Protein AF-A0A061RKX9-F1 (afdb_monomer)

Radius of gyration: 26.02 Å; Cα contacts (8 Å, |Δi|>4): 148; chains: 1; bounding box: 74×34×67 Å

Mean predicted aligned error: 14.13 Å

Solvent-accessible surface area (backbone atoms only — not comparable to full-atom values): 7765 Å² total; per-residue (Å²): 131,86,72,81,66,61,78,82,88,65,68,46,40,32,36,55,48,96,80,28,65,41,74,53,56,69,70,56,34,51,54,52,50,56,41,45,73,74,36,56,68,38,71,43,80,68,45,74,48,67,42,85,93,33,72,91,41,43,45,30,32,34,35,50,66,76,34,28,39,33,34,82,89,67,56,72,36,50,43,46,82,41,66,80,80,82,65,54,68,72,55,43,56,50,48,53,49,49,53,49,52,51,55,50,51,55,49,54,58,66,73,55,72,69,73,92,78,74,84,83,90,82,86,85,89,87,134

pLDDT: mean 74.67, std 23.3, range [30.55, 97.94]

Organism: NCBI:txid582737

Structure (mmCIF, N/CA/C/O backbone):
data_AF-A0A061RKX9-F1
#
_entry.id   AF-A0A061RKX9-F1
#
loop_
_atom_site.group_PDB
_atom_site.id
_atom_site.type_symbol
_atom_site.label_atom_id
_atom_site.label_alt_id
_atom_site.label_comp_id
_atom_site.label_asym_id
_atom_site.label_entity_id
_atom_site.label_seq_id
_atom_site.pdbx_PDB_ins_code
_atom_site.Cartn_x
_atom_site.Cartn_y
_atom_site.Cartn_z
_atom_site.occupancy
_atom_site.B_iso_or_equiv
_atom_site.auth_seq_id
_atom_site.auth_comp_id
_atom_site.auth_asym_id
_atom_site.auth_atom_id
_atom_site.pdbx_PDB_model_num
ATOM 1 N N . PRO A 1 1 ? 25.197 -13.206 1.807 1.00 52.84 1 PRO A N 1
ATOM 2 C CA . PRO A 1 1 ? 24.049 -13.520 2.693 1.00 52.84 1 PRO A CA 1
ATOM 3 C C . PRO A 1 1 ? 22.953 -12.454 2.558 1.00 52.84 1 PRO A C 1
ATOM 5 O O . PRO A 1 1 ? 23.240 -11.275 2.742 1.00 52.84 1 PRO A O 1
ATOM 8 N N . LEU A 1 2 ? 21.730 -12.852 2.194 1.00 53.75 2 LEU A N 1
ATOM 9 C CA . LEU A 1 2 ? 20.574 -11.951 2.232 1.00 53.75 2 LEU A CA 1
ATOM 10 C C . LEU A 1 2 ? 20.355 -11.549 3.696 1.00 53.75 2 LEU A C 1
ATOM 12 O O . LEU A 1 2 ? 20.178 -12.420 4.547 1.00 53.75 2 LEU A O 1
ATOM 16 N N . GLN A 1 3 ? 20.465 -10.255 4.008 1.00 54.66 3 GLN A N 1
ATOM 17 C CA . GLN A 1 3 ? 20.218 -9.756 5.361 1.00 54.66 3 GLN A CA 1
ATOM 18 C C . GLN A 1 3 ? 18.805 -10.162 5.810 1.00 54.66 3 GLN A C 1
ATOM 20 O O . GLN A 1 3 ? 17.870 -10.071 5.006 1.00 54.66 3 GLN A O 1
ATOM 25 N N . PRO A 1 4 ? 18.625 -10.603 7.068 1.00 59.97 4 PRO A N 1
ATOM 26 C CA . PRO A 1 4 ? 17.298 -10.867 7.595 1.00 59.97 4 PRO A CA 1
ATOM 27 C C . PRO A 1 4 ? 16.469 -9.585 7.515 1.00 59.97 4 PRO A C 1
ATOM 29 O O . PRO A 1 4 ? 16.923 -8.500 7.877 1.00 59.97 4 PRO A O 1
ATOM 32 N N . CYS A 1 5 ? 15.251 -9.716 6.999 1.00 65.06 5 CYS A N 1
ATOM 33 C CA . CYS A 1 5 ? 14.324 -8.603 6.912 1.00 65.06 5 CYS A CA 1
ATOM 34 C C . CYS A 1 5 ? 13.933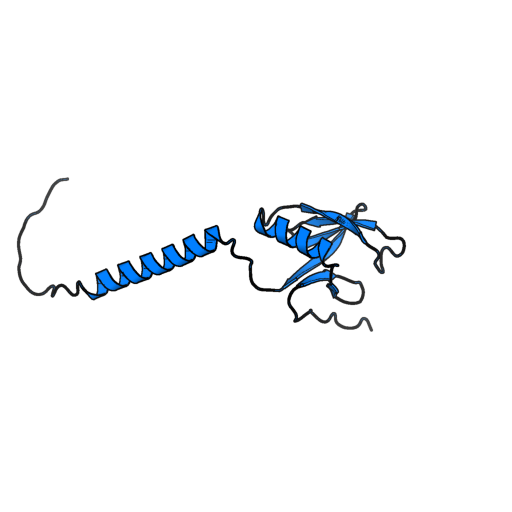 -8.144 8.311 1.00 65.06 5 CYS A C 1
ATOM 36 O O . CYS A 1 5 ? 13.205 -8.846 9.011 1.00 65.06 5 CYS A O 1
ATOM 38 N N . VAL A 1 6 ? 14.377 -6.953 8.696 1.00 75.62 6 VAL A N 1
ATOM 39 C CA . VAL A 1 6 ? 13.943 -6.334 9.946 1.00 75.62 6 VAL A CA 1
ATOM 40 C C . VAL A 1 6 ? 12.499 -5.870 9.781 1.00 75.62 6 VAL A C 1
ATOM 42 O O . VAL A 1 6 ? 12.172 -5.136 8.844 1.00 75.62 6 VAL A O 1
ATOM 45 N N . LEU A 1 7 ? 11.628 -6.333 10.675 1.00 82.00 7 LEU A N 1
ATOM 46 C CA . LEU A 1 7 ? 10.256 -5.848 10.762 1.00 82.00 7 LEU A CA 1
ATOM 47 C C . LEU A 1 7 ? 10.257 -4.408 11.296 1.00 82.00 7 LEU A C 1
ATOM 49 O O . LEU A 1 7 ? 10.960 -4.131 12.272 1.00 82.00 7 LEU A O 1
ATOM 53 N N . PRO A 1 8 ? 9.484 -3.488 10.693 1.00 85.38 8 PRO A N 1
ATOM 54 C CA . PRO A 1 8 ? 9.277 -2.169 11.268 1.00 85.38 8 PRO A CA 1
ATOM 55 C C . PRO A 1 8 ? 8.659 -2.281 12.666 1.00 85.38 8 PRO A C 1
ATOM 57 O O . PRO A 1 8 ? 7.834 -3.157 12.915 1.00 85.38 8 PRO A O 1
ATOM 60 N N . THR A 1 9 ? 9.049 -1.385 13.570 1.00 82.12 9 THR A N 1
ATOM 61 C CA . THR A 1 9 ? 8.503 -1.305 14.938 1.00 82.12 9 THR A CA 1
ATOM 62 C C . THR A 1 9 ? 7.678 -0.044 15.175 1.00 82.12 9 THR A C 1
ATOM 64 O O . THR A 1 9 ? 6.943 0.037 16.155 1.00 82.12 9 THR A O 1
ATOM 67 N N . SER A 1 10 ? 7.789 0.946 14.290 1.00 85.06 10 SER A N 1
ATOM 68 C CA . SER A 1 10 ? 7.032 2.194 14.357 1.00 85.06 10 SER A CA 1
ATOM 69 C C . SER A 1 10 ? 5.701 2.075 13.615 1.00 85.06 10 SER A C 1
ATOM 71 O O . SER A 1 10 ? 5.573 1.301 12.667 1.00 85.06 10 SER A O 1
ATOM 73 N N . SER A 1 11 ? 4.714 2.869 14.031 1.00 88.06 11 SER A N 1
ATOM 74 C CA . SER A 1 11 ? 3.436 2.981 13.325 1.00 88.06 11 SER A CA 1
ATOM 75 C C . SER A 1 11 ? 3.634 3.514 11.903 1.00 88.06 11 SER A C 1
ATOM 77 O O . SER A 1 11 ? 4.426 4.429 11.677 1.00 88.06 11 SER A O 1
ATOM 79 N N . GLY A 1 12 ? 2.893 2.960 10.948 1.00 91.38 12 GLY A N 1
ATOM 80 C CA . GLY A 1 12 ? 2.963 3.328 9.540 1.00 91.38 12 GLY A CA 1
ATOM 81 C C . GLY A 1 12 ? 2.413 2.248 8.611 1.00 91.38 12 GLY A C 1
ATOM 82 O O . GLY A 1 12 ? 2.071 1.141 9.029 1.00 91.38 12 GLY A O 1
ATOM 83 N N . VAL A 1 13 ? 2.350 2.576 7.323 1.00 95.19 13 VAL A N 1
ATOM 84 C CA . VAL A 1 13 ? 1.993 1.637 6.253 1.00 95.19 13 VAL A CA 1
ATOM 85 C C . VAL A 1 13 ? 3.259 1.328 5.464 1.00 95.19 13 VAL A C 1
ATOM 87 O O . VAL A 1 13 ? 3.905 2.231 4.932 1.00 95.19 13 VAL A O 1
ATOM 90 N N . TYR A 1 14 ? 3.608 0.052 5.371 1.00 95.50 14 TYR A N 1
ATOM 91 C CA . TYR A 1 14 ? 4.845 -0.422 4.766 1.00 95.50 14 TYR A CA 1
ATOM 92 C C . TYR A 1 14 ? 4.578 -1.426 3.648 1.00 95.50 14 TYR A C 1
ATOM 94 O O . TYR A 1 14 ? 3.576 -2.139 3.658 1.00 95.50 14 TYR A O 1
ATOM 102 N N . TRP A 1 15 ? 5.522 -1.541 2.719 1.00 95.38 15 TRP A N 1
ATOM 103 C CA . TRP A 1 15 ? 5.564 -2.578 1.692 1.00 95.38 15 TRP A CA 1
ATOM 104 C C . TRP A 1 15 ? 6.903 -3.304 1.684 1.00 95.38 15 TRP A C 1
ATOM 106 O O . TRP A 1 15 ? 7.943 -2.741 2.035 1.00 95.38 15 TRP A O 1
ATOM 116 N N . ARG A 1 16 ? 6.881 -4.577 1.287 1.00 92.88 16 ARG A N 1
ATOM 117 C CA . ARG A 1 16 ? 8.061 -5.439 1.270 1.00 92.88 16 ARG A CA 1
ATOM 118 C C . ARG A 1 16 ? 8.944 -5.179 0.040 1.00 92.88 16 ARG A C 1
ATOM 120 O O . ARG A 1 16 ? 8.627 -5.567 -1.075 1.00 92.88 16 ARG A O 1
ATOM 127 N N . ASP A 1 17 ? 10.074 -4.542 0.308 1.00 90.06 17 ASP A N 1
ATOM 128 C CA . ASP A 1 17 ? 11.353 -4.5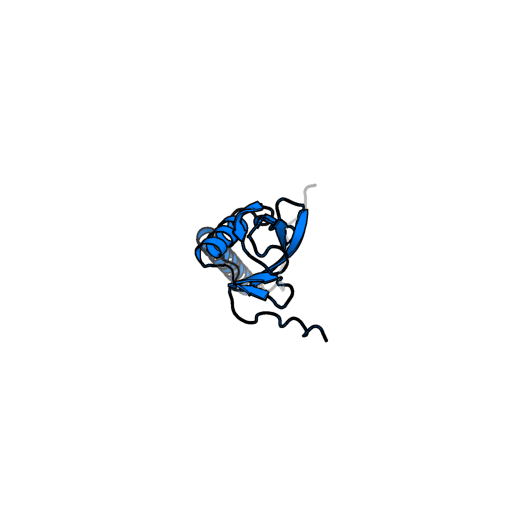28 -0.415 1.00 90.06 17 ASP A CA 1
ATOM 129 C C . ASP A 1 17 ? 12.032 -5.876 -0.697 1.00 90.06 17 ASP A C 1
ATOM 131 O O . ASP A 1 17 ? 11.946 -6.745 0.173 1.00 90.06 17 ASP A O 1
ATOM 135 N N . THR A 1 18 ? 12.881 -6.014 -1.718 1.00 86.94 18 THR A N 1
ATOM 136 C CA . THR A 1 18 ? 13.913 -7.076 -1.734 1.00 86.94 18 THR A CA 1
ATOM 137 C C . THR A 1 18 ? 14.757 -7.060 -0.448 1.00 86.94 18 THR A C 1
ATOM 139 O O . THR A 1 18 ? 15.047 -8.106 0.132 1.00 86.94 18 THR A O 1
ATOM 142 N N . PHE A 1 19 ? 15.103 -5.867 0.051 1.00 85.31 19 PHE A N 1
ATOM 143 C CA . PHE A 1 19 ? 16.048 -5.692 1.165 1.00 85.31 19 PHE A CA 1
ATOM 144 C C . PHE A 1 19 ? 15.417 -5.347 2.521 1.00 85.31 19 PHE A C 1
ATOM 146 O O . PHE A 1 19 ? 16.127 -5.263 3.514 1.00 85.31 19 PHE A O 1
ATOM 153 N N . GLY A 1 20 ? 14.103 -5.139 2.609 1.00 89.12 20 GLY A N 1
ATOM 154 C CA . GLY A 1 20 ? 13.480 -4.724 3.875 1.00 89.12 20 GLY A CA 1
ATOM 155 C C . GLY A 1 20 ? 12.015 -4.351 3.727 1.00 89.12 20 GLY A C 1
ATOM 156 O O . GLY A 1 20 ? 11.421 -4.615 2.690 1.00 89.12 20 GLY A O 1
ATOM 157 N N . TYR A 1 21 ? 11.422 -3.746 4.746 1.00 91.94 21 TYR A N 1
ATOM 158 C CA . TYR A 1 21 ? 10.158 -3.031 4.594 1.00 91.94 21 TYR A CA 1
ATOM 159 C C . TYR A 1 21 ? 10.445 -1.559 4.308 1.00 91.94 21 TYR A C 1
ATOM 161 O O . TYR A 1 21 ? 11.346 -0.969 4.901 1.00 91.94 21 TYR A O 1
ATOM 169 N N . LYS A 1 22 ? 9.683 -0.966 3.394 1.00 93.31 22 LYS A N 1
ATOM 170 C CA . LYS A 1 22 ? 9.758 0.455 3.052 1.00 93.31 22 LYS A CA 1
ATOM 171 C C . LYS A 1 22 ? 8.445 1.126 3.404 1.00 93.31 22 LYS A C 1
ATOM 173 O O . LYS A 1 22 ? 7.384 0.562 3.159 1.00 93.31 22 LYS A O 1
ATOM 178 N N . LEU A 1 23 ? 8.528 2.314 3.990 1.00 94.56 23 LEU A N 1
ATOM 179 C CA . LEU A 1 23 ? 7.361 3.123 4.316 1.00 94.56 23 LEU A CA 1
ATOM 180 C C . LEU A 1 23 ? 6.759 3.684 3.017 1.00 94.56 23 LEU A C 1
ATOM 182 O O . LEU A 1 23 ? 7.500 4.121 2.132 1.00 94.56 23 LEU A O 1
ATOM 186 N N . TYR A 1 24 ? 5.434 3.654 2.891 1.00 95.81 24 TYR A N 1
ATOM 187 C CA . TYR A 1 24 ? 4.744 4.419 1.852 1.00 95.81 24 TYR A CA 1
ATOM 188 C C . TYR A 1 24 ? 4.866 5.922 2.121 1.00 95.81 24 TYR A C 1
ATOM 190 O O . TYR A 1 24 ? 4.996 6.349 3.266 1.00 95.81 24 TYR A O 1
ATOM 198 N N . ASP A 1 25 ? 4.803 6.743 1.073 1.00 95.06 25 ASP A N 1
ATOM 199 C CA . ASP A 1 25 ? 4.645 8.181 1.273 1.00 95.06 25 ASP A CA 1
ATOM 200 C C . ASP A 1 25 ? 3.310 8.484 1.973 1.00 95.06 25 ASP A C 1
ATOM 202 O O . ASP A 1 25 ? 2.371 7.684 1.937 1.00 95.06 25 ASP A O 1
ATOM 206 N N . GLN A 1 26 ? 3.233 9.653 2.609 1.00 94.31 26 GLN A N 1
ATOM 207 C CA . GLN A 1 26 ? 2.093 10.034 3.439 1.00 94.31 26 GLN A CA 1
ATOM 208 C C . GLN A 1 26 ? 0.760 9.953 2.684 1.00 94.31 26 GLN A C 1
ATOM 210 O O . GLN A 1 26 ? -0.192 9.370 3.198 1.00 94.31 26 GLN A O 1
ATOM 215 N N . LYS A 1 27 ? 0.700 10.469 1.450 1.00 95.31 27 LYS A N 1
ATOM 216 C CA . LYS A 1 27 ? -0.531 10.476 0.651 1.00 95.31 27 LYS A CA 1
ATOM 217 C C . LYS A 1 27 ? -0.989 9.050 0.348 1.00 95.31 27 LYS A C 1
ATOM 219 O O . LYS A 1 27 ? -2.167 8.732 0.493 1.00 95.31 27 LYS A O 1
ATOM 224 N N . THR A 1 28 ? -0.067 8.181 -0.056 1.00 96.31 28 THR A N 1
ATOM 225 C CA . THR A 1 28 ? -0.376 6.771 -0.321 1.00 96.31 28 THR A CA 1
ATOM 226 C C . THR A 1 28 ? -0.829 6.040 0.940 1.00 96.31 28 THR A C 1
ATOM 228 O O . THR A 1 28 ? -1.816 5.306 0.901 1.00 96.31 28 THR A O 1
ATOM 231 N N . ALA A 1 29 ? -0.155 6.268 2.068 1.00 95.31 29 ALA A N 1
ATOM 232 C CA . ALA A 1 29 ? -0.540 5.686 3.348 1.00 95.31 29 ALA A CA 1
ATOM 233 C C . ALA A 1 29 ? -1.955 6.121 3.769 1.00 95.31 29 ALA A C 1
ATOM 235 O O . ALA A 1 29 ? -2.762 5.274 4.141 1.00 95.31 29 ALA A O 1
ATOM 236 N N . GLU A 1 30 ? -2.283 7.409 3.649 1.00 93.88 30 GLU A N 1
ATOM 237 C CA . GLU A 1 30 ? -3.614 7.947 3.954 1.00 93.88 30 GLU A CA 1
ATOM 238 C C . GLU A 1 30 ? -4.706 7.322 3.078 1.00 93.88 30 GLU A C 1
ATOM 240 O O . GLU A 1 30 ? -5.758 6.956 3.597 1.00 93.88 30 GLU A O 1
ATOM 245 N N . MET A 1 31 ? -4.456 7.116 1.779 1.00 94.81 31 MET A N 1
ATOM 246 C CA . MET A 1 31 ? -5.410 6.430 0.892 1.00 94.81 31 MET A CA 1
ATOM 247 C C . MET A 1 31 ? -5.648 4.975 1.313 1.00 94.81 31 MET A C 1
ATOM 249 O O . MET A 1 31 ? -6.792 4.530 1.369 1.00 94.81 31 MET A O 1
ATOM 253 N N . ILE A 1 32 ? -4.578 4.242 1.642 1.00 94.56 32 ILE A N 1
ATOM 254 C CA . ILE A 1 32 ? -4.664 2.846 2.096 1.00 94.56 32 ILE A CA 1
ATOM 255 C C . ILE A 1 32 ? -5.448 2.752 3.411 1.00 94.56 32 ILE A C 1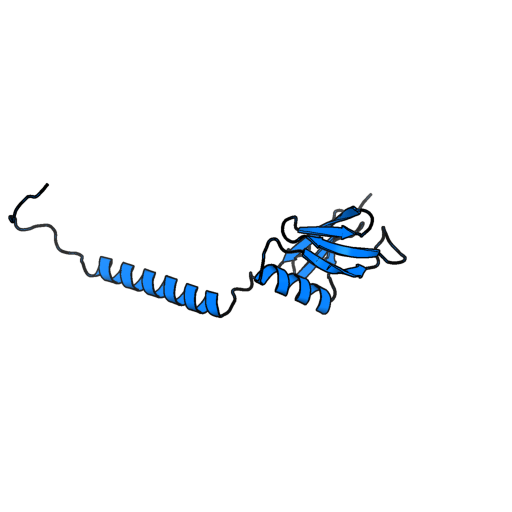
ATOM 257 O O . ILE A 1 32 ? -6.302 1.878 3.560 1.00 94.56 32 ILE A O 1
ATOM 261 N N . LEU A 1 33 ? -5.179 3.652 4.360 1.00 92.12 33 LEU A N 1
ATOM 262 C CA . LEU A 1 33 ? -5.868 3.688 5.650 1.00 92.12 33 LEU A CA 1
ATOM 263 C C . LEU A 1 33 ? -7.340 4.083 5.496 1.00 92.12 33 LEU A C 1
ATOM 265 O O . LEU A 1 33 ? -8.202 3.418 6.063 1.00 92.12 33 LEU A O 1
ATOM 269 N N . ALA A 1 34 ? -7.635 5.100 4.685 1.00 90.88 34 ALA A N 1
ATOM 270 C CA . ALA A 1 34 ? -9.002 5.535 4.425 1.00 90.88 34 ALA A CA 1
ATOM 271 C C . ALA A 1 34 ? -9.847 4.428 3.782 1.00 90.88 34 ALA A C 1
ATOM 273 O O . ALA A 1 34 ? -11.019 4.289 4.123 1.00 90.88 34 ALA A O 1
ATOM 274 N N . GLU A 1 35 ? -9.273 3.634 2.874 1.00 92.50 35 GLU A N 1
ATOM 275 C CA . GLU A 1 35 ? -9.988 2.497 2.295 1.00 92.50 35 GLU A CA 1
ATOM 276 C C . GLU A 1 35 ? -10.160 1.361 3.305 1.00 92.50 35 GLU A C 1
ATOM 278 O O . GLU A 1 35 ? -11.268 0.862 3.463 1.00 92.50 35 GLU A O 1
ATOM 283 N N . ARG A 1 36 ? -9.114 1.015 4.067 1.00 89.38 36 ARG A N 1
ATOM 284 C CA . ARG A 1 36 ? -9.186 0.011 5.145 1.00 89.38 36 ARG A CA 1
ATOM 285 C C . ARG A 1 36 ? -10.299 0.311 6.146 1.00 89.38 36 ARG A C 1
ATOM 287 O O . ARG A 1 36 ? -10.954 -0.614 6.626 1.00 89.38 36 ARG A O 1
ATOM 294 N N . ASP A 1 37 ? -10.475 1.582 6.487 1.00 86.19 37 ASP A N 1
ATOM 295 C CA . ASP A 1 37 ? -11.462 2.018 7.473 1.00 86.19 37 ASP A CA 1
ATOM 296 C C . ASP A 1 37 ? -12.896 1.989 6.919 1.00 86.19 37 ASP A C 1
ATOM 298 O O . ASP A 1 37 ? -13.843 1.872 7.697 1.00 86.19 37 ASP A O 1
ATOM 302 N N . LYS A 1 38 ? -13.062 2.036 5.590 1.00 85.25 38 LYS A N 1
ATOM 303 C CA . LYS A 1 38 ? -14.352 1.849 4.908 1.00 85.25 38 LYS A CA 1
ATOM 304 C C . LYS A 1 38 ? -14.672 0.373 4.692 1.00 85.25 38 LYS A C 1
ATOM 306 O O . LYS A 1 38 ? -15.754 -0.079 5.053 1.00 85.25 38 LYS A O 1
ATOM 311 N N . ASP A 1 39 ? -13.735 -0.361 4.098 1.00 81.31 39 ASP A N 1
ATOM 312 C CA . ASP A 1 39 ? -13.851 -1.775 3.772 1.00 81.31 39 ASP A CA 1
ATOM 313 C C . ASP A 1 39 ? -12.489 -2.467 3.912 1.00 81.31 39 ASP A C 1
ATOM 315 O O . ASP A 1 39 ? -11.551 -2.261 3.138 1.00 81.31 39 ASP A O 1
ATOM 319 N N . ARG A 1 40 ? -12.393 -3.374 4.887 1.00 80.50 40 ARG A N 1
ATOM 320 C CA . ARG A 1 40 ? -11.178 -4.167 5.130 1.00 80.50 40 ARG A CA 1
ATOM 321 C C . ARG A 1 40 ? -10.849 -5.135 3.991 1.00 80.50 40 ARG A C 1
ATOM 323 O O . ARG A 1 40 ? -9.773 -5.730 4.005 1.00 80.50 40 ARG A O 1
ATOM 330 N N . TYR A 1 41 ? -11.752 -5.304 3.030 1.00 88.38 41 TYR A N 1
ATOM 331 C CA . TYR A 1 41 ? -11.574 -6.144 1.853 1.00 88.38 41 TYR A CA 1
ATOM 332 C C . TYR A 1 41 ? -11.413 -5.348 0.553 1.00 88.38 41 TYR A C 1
ATOM 334 O O . TYR A 1 41 ? -11.339 -5.958 -0.515 1.00 88.38 41 TYR A O 1
ATOM 342 N N . GLY A 1 42 ? -11.332 -4.018 0.644 1.00 89.81 42 GLY A N 1
ATOM 343 C CA . GLY A 1 42 ? -11.201 -3.132 -0.504 1.00 89.81 42 GLY A CA 1
ATOM 344 C C . GLY A 1 42 ? -9.865 -3.258 -1.238 1.00 89.81 42 GLY A C 1
ATOM 345 O O . GLY A 1 42 ? -8.894 -3.869 -0.773 1.00 89.81 42 GLY A O 1
ATOM 346 N N . THR A 1 43 ? -9.815 -2.625 -2.406 1.00 95.38 43 THR A N 1
ATOM 347 C CA . THR A 1 43 ? -8.602 -2.504 -3.217 1.00 95.38 43 THR A CA 1
ATOM 348 C C . THR A 1 43 ? -8.295 -1.042 -3.497 1.00 95.38 43 THR A C 1
ATOM 350 O O . THR A 1 43 ? -9.192 -0.297 -3.880 1.00 95.38 43 THR A O 1
ATOM 353 N N . VAL A 1 44 ? -7.029 -0.641 -3.382 1.00 96.44 44 VAL A N 1
ATOM 354 C CA . VAL A 1 44 ? -6.592 0.748 -3.600 1.00 96.44 44 VAL A CA 1
ATOM 355 C C . VAL A 1 44 ? -5.569 0.803 -4.719 1.00 96.44 44 VAL A C 1
ATOM 357 O O . VAL A 1 44 ? -4.495 0.218 -4.603 1.00 96.44 44 VAL A O 1
ATOM 360 N N . GLU A 1 45 ? -5.855 1.530 -5.795 1.00 96.75 45 GLU A N 1
ATOM 361 C CA . GLU A 1 45 ? -4.829 1.861 -6.784 1.00 96.75 45 GLU A CA 1
ATOM 362 C C . GLU A 1 45 ? -3.905 2.946 -6.217 1.00 96.75 45 GLU A C 1
ATOM 364 O O . GLU A 1 45 ? -4.342 4.045 -5.883 1.00 96.75 45 GLU A O 1
ATOM 369 N N . ILE A 1 46 ? -2.616 2.628 -6.088 1.00 95.56 46 ILE A N 1
ATOM 370 C CA . ILE A 1 46 ? -1.611 3.502 -5.457 1.00 95.56 46 ILE A CA 1
ATOM 371 C C . ILE A 1 46 ? -0.602 4.068 -6.465 1.00 95.56 46 ILE A C 1
ATOM 373 O O . ILE A 1 46 ? 0.335 4.772 -6.095 1.00 95.56 46 ILE A O 1
ATOM 377 N N . GLY A 1 47 ? -0.804 3.781 -7.752 1.00 94.62 47 GLY A N 1
ATOM 378 C CA . GLY A 1 47 ? -0.023 4.342 -8.846 1.00 94.62 47 GLY A CA 1
ATOM 379 C C . GLY A 1 47 ? 1.392 3.774 -8.950 1.00 94.62 47 GLY A C 1
ATOM 380 O O . GLY A 1 47 ? 1.661 2.625 -8.585 1.00 94.62 47 GLY A O 1
ATOM 381 N N . MET A 1 48 ? 2.289 4.575 -9.527 1.00 96.25 48 MET A N 1
ATOM 382 C CA . MET A 1 48 ? 3.619 4.128 -9.923 1.00 96.25 48 MET A CA 1
ATOM 383 C C . MET A 1 48 ? 4.610 4.157 -8.757 1.00 96.25 48 MET A C 1
ATOM 385 O O . MET A 1 48 ? 4.925 5.221 -8.229 1.00 96.25 48 MET A O 1
ATOM 389 N N . ILE A 1 49 ? 5.187 3.002 -8.420 1.00 94.81 49 ILE A N 1
ATOM 390 C CA . ILE A 1 49 ? 6.236 2.879 -7.398 1.00 94.81 49 ILE A CA 1
ATOM 391 C C . ILE A 1 49 ? 7.480 2.240 -8.001 1.00 94.81 49 ILE A C 1
ATOM 393 O O . ILE A 1 49 ? 7.396 1.242 -8.716 1.00 94.81 49 ILE A O 1
ATOM 397 N N . LYS A 1 50 ? 8.646 2.809 -7.681 1.00 94.38 50 LYS A N 1
ATOM 398 C CA . LYS A 1 50 ? 9.955 2.233 -8.005 1.00 94.38 50 LYS A CA 1
ATOM 399 C C . LYS A 1 50 ? 10.390 1.270 -6.907 1.00 94.38 50 LYS A C 1
ATOM 401 O O . LYS A 1 50 ? 10.324 1.595 -5.722 1.00 94.38 50 LYS A O 1
ATOM 406 N N . SER A 1 51 ? 10.878 0.104 -7.300 1.00 91.12 51 SER A N 1
ATOM 407 C CA . SER A 1 51 ? 11.457 -0.885 -6.388 1.00 91.12 51 SER A CA 1
ATOM 408 C C . SER A 1 51 ? 12.673 -1.542 -7.014 1.00 91.12 51 SER A C 1
ATOM 410 O O . SER A 1 51 ? 13.007 -1.255 -8.161 1.00 91.12 51 SER A O 1
ATOM 412 N N . HIS A 1 52 ? 13.335 -2.422 -6.266 1.00 91.19 52 HIS A N 1
ATOM 413 C CA . HIS A 1 52 ? 14.443 -3.192 -6.821 1.00 91.19 52 HIS A CA 1
ATOM 414 C C . HIS A 1 52 ? 14.000 -4.030 -8.033 1.00 91.19 52 HIS A C 1
ATOM 416 O O . HIS A 1 52 ? 14.654 -3.989 -9.067 1.00 91.19 52 HIS A O 1
ATOM 422 N N . GLU A 1 53 ? 12.839 -4.686 -7.929 1.00 91.12 53 GLU A N 1
ATOM 423 C CA . GLU A 1 53 ? 12.235 -5.454 -9.030 1.00 91.12 53 GLU A CA 1
ATOM 424 C C . GLU A 1 53 ? 11.843 -4.576 -10.234 1.00 91.12 53 GLU A C 1
ATOM 426 O O . GLU A 1 53 ? 11.991 -4.968 -11.387 1.00 91.12 53 GLU A O 1
ATOM 431 N N . HIS A 1 54 ? 11.360 -3.355 -9.981 1.00 93.12 54 HIS A N 1
ATOM 432 C CA . HIS A 1 54 ? 10.875 -2.439 -11.014 1.00 93.12 54 HIS A CA 1
ATOM 433 C C . HIS A 1 54 ? 11.564 -1.067 -10.888 1.00 93.12 54 HIS A C 1
ATOM 435 O O . HIS A 1 54 ? 10.959 -0.111 -10.385 1.00 93.12 54 HIS A O 1
ATOM 441 N N . PRO A 1 55 ? 12.825 -0.926 -11.343 1.00 93.31 55 PRO A N 1
ATOM 442 C CA . PRO A 1 55 ? 13.611 0.298 -11.152 1.00 93.31 55 PRO A CA 1
ATOM 443 C C . PRO A 1 55 ? 13.073 1.495 -11.951 1.00 93.31 55 PRO A C 1
ATOM 445 O O . PRO A 1 55 ? 13.209 2.644 -11.526 1.00 93.31 55 PRO A O 1
ATOM 448 N N . LEU A 1 56 ? 12.413 1.236 -13.086 1.00 95.12 56 LEU A N 1
ATOM 449 C CA . LEU A 1 56 ? 11.735 2.263 -13.887 1.00 95.12 56 LEU A CA 1
ATOM 450 C C . LEU A 1 56 ? 10.368 2.667 -13.313 1.00 95.12 56 LEU A C 1
ATOM 452 O O . LEU A 1 56 ? 9.810 3.679 -13.728 1.00 95.12 56 LEU A O 1
ATOM 456 N N . GLY A 1 57 ? 9.874 1.936 -12.313 1.00 95.06 57 GLY A N 1
ATOM 457 C CA . GLY A 1 57 ? 8.544 2.105 -11.748 1.00 95.06 57 GLY A CA 1
ATOM 458 C C . GLY A 1 57 ? 7.531 1.144 -12.361 1.00 95.06 57 GLY A C 1
ATOM 459 O O . GLY A 1 57 ? 7.658 0.717 -13.505 1.00 95.06 57 GLY A O 1
ATOM 460 N N . MET A 1 58 ? 6.521 0.792 -11.575 1.00 96.38 58 MET A N 1
ATOM 461 C CA . MET A 1 58 ? 5.395 -0.033 -12.004 1.00 96.38 58 MET A CA 1
ATOM 462 C C . MET A 1 58 ? 4.127 0.464 -11.324 1.00 96.38 58 MET A C 1
ATOM 464 O O . MET A 1 58 ? 4.201 0.915 -10.184 1.00 96.38 58 MET A O 1
ATOM 468 N N . ASN A 1 59 ? 2.982 0.388 -12.005 1.00 97.06 59 ASN A N 1
ATOM 469 C CA . ASN A 1 59 ? 1.696 0.678 -11.376 1.00 97.06 59 ASN A CA 1
ATOM 470 C C . ASN A 1 59 ? 1.278 -0.471 -10.469 1.00 97.06 59 ASN A C 1
ATOM 472 O O . ASN A 1 59 ? 1.391 -1.645 -10.840 1.00 97.06 59 ASN A O 1
ATOM 476 N N . TYR A 1 60 ? 0.780 -0.101 -9.300 1.00 97.38 60 TYR A N 1
ATOM 477 C CA . TYR A 1 60 ? 0.430 -1.025 -8.247 1.00 97.38 60 TYR A CA 1
ATOM 478 C C . TYR A 1 60 ? -0.975 -0.776 -7.701 1.00 97.38 60 TYR A C 1
ATOM 480 O O . TYR A 1 60 ? -1.428 0.363 -7.570 1.00 97.38 60 TYR A O 1
ATOM 488 N N . THR A 1 61 ? -1.598 -1.869 -7.282 1.00 97.94 61 THR A N 1
ATOM 489 C CA . THR A 1 61 ? -2.831 -1.913 -6.505 1.00 97.94 61 THR A CA 1
ATOM 490 C C . THR A 1 61 ? -2.547 -2.621 -5.187 1.00 97.94 61 THR A C 1
ATOM 492 O O . THR A 1 61 ? -1.790 -3.590 -5.137 1.00 97.94 61 THR A O 1
ATOM 495 N N . VAL A 1 62 ? -3.137 -2.134 -4.107 1.00 97.62 62 VAL A N 1
ATOM 496 C CA . VAL A 1 62 ? -3.129 -2.783 -2.800 1.00 97.62 62 VAL A CA 1
ATOM 497 C C . VAL A 1 62 ? -4.422 -3.559 -2.640 1.00 97.62 62 VAL A C 1
ATOM 499 O O . VAL A 1 62 ? -5.495 -2.980 -2.751 1.00 97.62 62 VAL A O 1
ATOM 502 N N . ASP A 1 63 ? -4.309 -4.847 -2.349 1.00 96.62 63 ASP A N 1
ATOM 503 C CA . ASP A 1 63 ? -5.408 -5.694 -1.893 1.00 96.62 63 ASP A CA 1
ATOM 504 C C . ASP A 1 63 ? -5.365 -5.755 -0.361 1.00 96.62 63 ASP A C 1
ATOM 506 O O . ASP A 1 63 ? -4.428 -6.313 0.225 1.00 96.62 63 ASP A O 1
ATOM 510 N N . LEU A 1 64 ? -6.362 -5.151 0.292 1.00 93.69 64 LEU A N 1
ATOM 511 C CA . LEU A 1 64 ? -6.426 -5.062 1.751 1.00 93.69 64 LEU A CA 1
ATOM 512 C C . LEU A 1 64 ? -6.824 -6.386 2.400 1.00 93.69 64 LEU A C 1
ATOM 514 O O . LEU A 1 64 ? -6.354 -6.687 3.497 1.00 93.69 64 LEU A O 1
ATOM 518 N N . ARG A 1 65 ? -7.610 -7.217 1.704 1.00 92.06 65 ARG A N 1
ATOM 519 C CA . ARG A 1 65 ? -8.002 -8.544 2.192 1.00 92.06 65 ARG A CA 1
ATOM 520 C C . ARG A 1 65 ? -6.789 -9.449 2.338 1.00 92.06 65 ARG A C 1
ATOM 522 O O . ARG A 1 65 ? -6.682 -10.196 3.308 1.00 92.06 65 ARG A O 1
ATOM 529 N N . ARG A 1 66 ? -5.906 -9.424 1.340 1.00 93.88 66 ARG A N 1
ATOM 530 C CA . ARG A 1 66 ? -4.708 -10.274 1.287 1.00 93.88 66 ARG A CA 1
ATOM 531 C C . ARG A 1 66 ? -3.487 -9.604 1.909 1.00 93.88 66 ARG A C 1
ATOM 533 O O . ARG A 1 66 ? -2.471 -10.274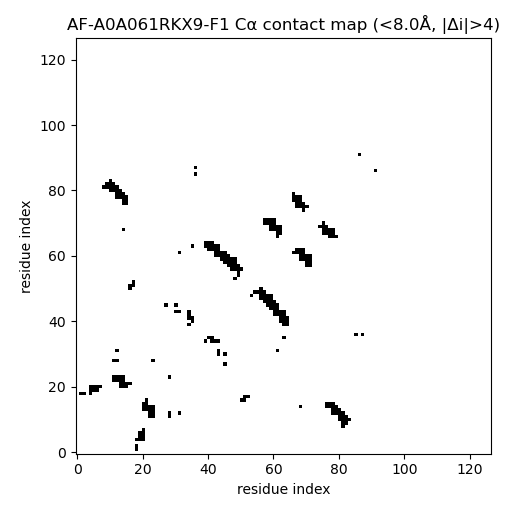 2.078 1.00 93.88 66 ARG A O 1
ATOM 540 N N . LEU A 1 67 ? -3.580 -8.308 2.219 1.00 95.06 67 LEU A N 1
ATOM 541 C CA . LEU A 1 67 ? -2.455 -7.455 2.597 1.00 95.06 67 LEU A CA 1
ATOM 542 C C . LEU A 1 67 ? -1.313 -7.570 1.575 1.00 95.06 67 LEU A C 1
ATOM 544 O O . LEU A 1 67 ? -0.152 -7.797 1.925 1.00 95.06 67 LEU A O 1
ATOM 548 N N . LYS A 1 68 ? -1.653 -7.398 0.288 1.00 96.88 68 LYS A N 1
ATOM 549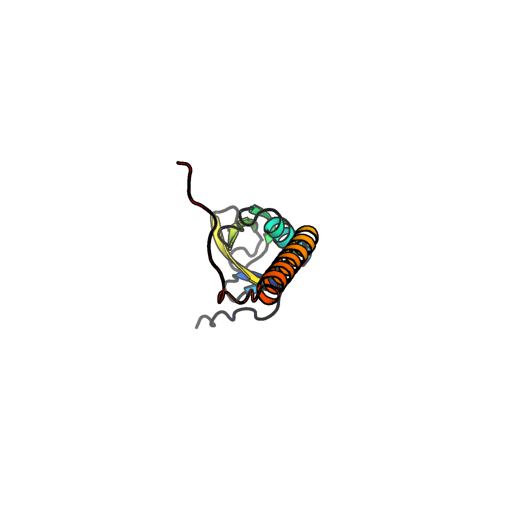 C CA . LYS A 1 68 ? -0.708 -7.517 -0.830 1.00 96.88 68 LYS A CA 1
ATOM 550 C C . LYS A 1 68 ? -0.591 -6.250 -1.670 1.00 96.88 68 LYS A C 1
ATOM 552 O O . LYS A 1 68 ? -1.565 -5.694 -2.158 1.00 96.88 68 LYS A O 1
ATOM 557 N N . GLN A 1 69 ? 0.663 -5.879 -1.878 1.00 97.31 69 GLN A N 1
ATOM 558 C CA . GLN A 1 69 ? 1.257 -5.179 -3.005 1.00 97.31 69 GLN A CA 1
ATOM 559 C C . GLN A 1 69 ? 1.111 -5.900 -4.354 1.00 97.31 69 GLN A C 1
ATOM 561 O O . GLN A 1 69 ? 1.965 -6.743 -4.596 1.00 97.31 69 GLN A O 1
ATOM 566 N N . ILE A 1 70 ? 0.164 -5.589 -5.245 1.00 97.50 70 ILE A N 1
ATOM 567 C CA . ILE A 1 70 ? 0.039 -6.262 -6.557 1.00 97.50 70 ILE A CA 1
ATOM 568 C C . ILE A 1 70 ? 0.387 -5.301 -7.693 1.00 97.50 70 ILE A C 1
ATOM 570 O O . ILE A 1 70 ? -0.230 -4.255 -7.863 1.00 97.50 70 ILE A O 1
ATOM 574 N N . SER A 1 71 ? 1.412 -5.630 -8.469 1.00 96.50 71 SER A N 1
ATOM 575 C CA . SER A 1 71 ? 1.769 -4.874 -9.676 1.00 96.50 71 SER A CA 1
ATOM 576 C C . SER A 1 71 ? 0.875 -5.232 -10.857 1.00 96.50 71 SER A C 1
ATOM 578 O O . SER A 1 71 ? 0.303 -6.318 -10.925 1.00 96.50 71 SER A O 1
ATOM 580 N N . ARG A 1 72 ? 0.837 -4.354 -11.861 1.00 92.75 72 ARG A N 1
ATOM 581 C CA . ARG A 1 72 ? 0.093 -4.583 -13.107 1.00 92.75 72 ARG A CA 1
ATOM 582 C C . ARG A 1 72 ? 0.455 -5.888 -13.835 1.00 92.75 72 ARG A C 1
ATOM 584 O O . ARG A 1 72 ? -0.401 -6.445 -14.512 1.00 92.75 72 ARG A O 1
ATOM 591 N N . ASN A 1 73 ? 1.696 -6.367 -13.728 1.00 92.75 73 ASN A N 1
ATOM 592 C CA . ASN A 1 73 ? 2.143 -7.626 -14.344 1.00 92.75 73 ASN A CA 1
ATOM 593 C C . ASN A 1 73 ? 1.960 -8.854 -13.429 1.00 92.75 73 ASN A C 1
ATOM 595 O O . ASN A 1 73 ? 2.419 -9.937 -13.779 1.00 92.75 73 ASN A O 1
ATOM 599 N N . GLY A 1 74 ? 1.294 -8.703 -12.279 1.00 93.56 74 GLY A N 1
ATOM 600 C CA . GLY A 1 74 ? 0.968 -9.803 -11.371 1.00 93.56 74 GLY A CA 1
ATOM 601 C C . GLY A 1 74 ? 2.051 -10.141 -10.347 1.00 93.56 74 GLY A C 1
ATOM 602 O O . GLY A 1 74 ? 1.860 -11.066 -9.565 1.00 93.56 74 GLY A O 1
ATOM 603 N N . PHE A 1 75 ? 3.168 -9.406 -10.295 1.00 94.25 75 PHE A N 1
ATOM 604 C CA . PHE A 1 75 ? 4.126 -9.555 -9.198 1.00 94.25 75 PHE A CA 1
ATOM 605 C C . PHE A 1 75 ? 3.512 -9.056 -7.882 1.00 94.25 75 PHE A C 1
ATOM 607 O O . PHE A 1 75 ? 3.043 -7.913 -7.804 1.00 94.25 75 PHE A O 1
ATOM 614 N N . GLU A 1 76 ? 3.540 -9.913 -6.860 1.00 95.88 76 GLU A N 1
ATOM 615 C CA . GLU A 1 76 ? 2.942 -9.676 -5.547 1.00 95.88 76 GLU A CA 1
ATOM 616 C C . GLU A 1 76 ? 3.998 -9.550 -4.444 1.00 95.88 76 GLU A C 1
ATOM 618 O O . GLU A 1 76 ? 4.992 -10.275 -4.425 1.00 95.88 76 GLU A O 1
ATOM 623 N N . ARG A 1 77 ? 3.750 -8.679 -3.463 1.00 94.62 77 ARG A N 1
ATOM 624 C CA . ARG A 1 77 ? 4.568 -8.556 -2.247 1.00 94.62 77 ARG A CA 1
ATOM 625 C C . ARG A 1 77 ? 3.732 -8.146 -1.044 1.00 94.62 77 ARG A C 1
ATOM 627 O O . ARG A 1 77 ? 2.649 -7.599 -1.205 1.00 94.62 77 ARG A O 1
ATOM 634 N N . ASP A 1 78 ? 4.217 -8.412 0.160 1.00 95.19 78 ASP A N 1
ATOM 635 C CA . ASP A 1 78 ? 3.471 -8.109 1.386 1.00 95.19 78 ASP A CA 1
ATOM 636 C C . ASP A 1 78 ? 3.376 -6.607 1.662 1.00 95.19 78 ASP A C 1
ATOM 638 O O . ASP A 1 78 ? 4.322 -5.852 1.405 1.00 95.19 78 ASP A O 1
ATOM 642 N N . ILE A 1 79 ? 2.255 -6.192 2.251 1.00 95.25 79 ILE A N 1
ATOM 643 C CA . ILE A 1 79 ? 2.140 -4.921 2.966 1.00 95.25 79 ILE A CA 1
ATOM 644 C C . ILE A 1 79 ? 1.951 -5.163 4.462 1.00 95.25 79 ILE A C 1
ATOM 646 O O . ILE A 1 79 ? 1.439 -6.196 4.888 1.00 95.25 79 ILE A O 1
ATOM 650 N N . LEU A 1 80 ? 2.374 -4.193 5.263 1.00 93.06 80 LEU A N 1
ATOM 651 C CA . LEU A 1 80 ? 2.243 -4.209 6.713 1.00 93.06 80 LEU A CA 1
ATOM 652 C C . LEU A 1 80 ? 1.632 -2.882 7.156 1.00 93.06 80 LEU A C 1
ATOM 654 O O . LEU A 1 80 ? 2.108 -1.822 6.759 1.00 93.06 80 LEU A O 1
ATOM 658 N N . ILE A 1 81 ? 0.589 -2.937 7.978 1.00 91.88 81 ILE A N 1
ATOM 659 C CA . ILE A 1 81 ? -0.046 -1.753 8.560 1.00 91.88 81 ILE A CA 1
ATOM 660 C C . ILE A 1 81 ? 0.158 -1.841 10.069 1.00 91.88 81 ILE A C 1
ATOM 662 O O . ILE A 1 81 ? -0.394 -2.733 10.709 1.00 91.88 81 ILE A O 1
ATOM 666 N N . LEU A 1 82 ? 0.974 -0.945 10.620 1.00 88.50 82 LEU A N 1
ATOM 667 C CA . LEU A 1 82 ? 1.274 -0.858 12.047 1.00 88.50 82 LEU A CA 1
ATOM 668 C C . LEU A 1 82 ? 0.676 0.420 12.633 1.00 88.50 82 LEU A C 1
ATOM 670 O O . LEU A 1 82 ? 0.770 1.487 12.030 1.00 88.50 82 LEU A O 1
ATOM 674 N N . GLY A 1 83 ? 0.101 0.322 13.826 1.00 79.50 83 GLY A N 1
ATOM 675 C CA . GLY A 1 83 ? -0.505 1.439 14.548 1.00 79.50 83 GLY A CA 1
ATOM 676 C C . GLY A 1 83 ? -1.858 1.066 15.139 1.00 79.50 83 GLY A C 1
ATOM 677 O O . GLY A 1 83 ? -2.384 -0.017 14.868 1.00 79.50 83 GLY A O 1
ATOM 678 N N . ASP A 1 84 ? -2.414 1.968 15.944 1.00 60.94 84 ASP A N 1
ATOM 679 C CA . ASP A 1 84 ? -3.719 1.748 16.555 1.00 60.94 84 ASP A CA 1
ATOM 680 C C . ASP A 1 84 ? -4.803 1.631 15.472 1.00 60.94 84 ASP A C 1
ATOM 682 O O . ASP A 1 84 ? -4.802 2.399 14.499 1.00 60.94 84 ASP A O 1
ATOM 686 N N . PRO A 1 85 ? -5.7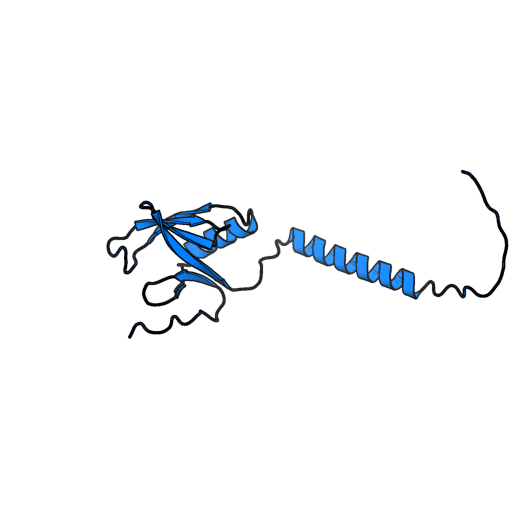35 0.669 15.595 1.00 56.31 85 PRO A N 1
ATOM 687 C CA . PRO A 1 85 ? -6.879 0.607 14.702 1.00 56.31 85 PRO A CA 1
ATOM 688 C C . PRO A 1 85 ? -7.634 1.934 14.799 1.00 56.31 85 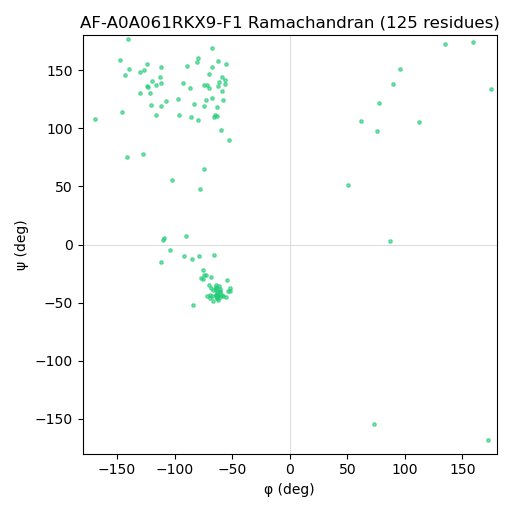PRO A C 1
ATOM 690 O O . PRO A 1 85 ? -8.030 2.352 15.886 1.00 56.31 85 PRO A O 1
ATOM 693 N N . HIS A 1 86 ? -7.827 2.609 13.663 1.00 51.03 86 HIS A N 1
ATOM 694 C CA . HIS A 1 86 ? -8.653 3.806 13.636 1.00 51.03 86 HIS A CA 1
ATOM 695 C C . HIS A 1 86 ? -10.089 3.379 13.954 1.00 51.03 86 HIS A C 1
ATOM 697 O O . HIS A 1 86 ? -10.723 2.661 13.182 1.00 51.03 86 HIS A O 1
ATOM 703 N N . ILE A 1 87 ? -10.573 3.754 15.138 1.00 49.19 87 ILE A N 1
ATOM 704 C CA . ILE A 1 87 ? -11.976 3.603 15.510 1.00 49.19 87 ILE A CA 1
ATOM 705 C C . ILE A 1 87 ? -12.669 4.860 14.978 1.00 49.19 87 ILE A C 1
ATOM 707 O O . ILE A 1 87 ? -12.401 5.942 15.513 1.00 49.19 87 ILE A O 1
ATOM 711 N N . PRO A 1 88 ? -13.519 4.772 13.937 1.00 45.56 88 PRO A N 1
ATOM 712 C CA . PRO A 1 88 ? -14.244 5.942 13.460 1.00 45.56 88 PRO A CA 1
ATOM 713 C C . PRO A 1 88 ? -15.037 6.553 14.620 1.00 45.56 88 PRO A C 1
ATOM 715 O O . PRO A 1 88 ? -15.573 5.825 15.453 1.00 45.56 88 PRO A O 1
ATOM 718 N N . VAL A 1 89 ? -15.111 7.885 14.696 1.00 48.84 89 VAL A N 1
ATOM 719 C CA . VAL A 1 89 ? -15.692 8.616 15.846 1.00 48.84 89 VAL A CA 1
ATOM 720 C C . VAL A 1 89 ? -17.100 8.114 16.204 1.00 48.84 89 VAL A C 1
ATOM 722 O O . VAL A 1 89 ? -17.403 7.924 17.376 1.00 48.84 89 VAL A O 1
ATOM 725 N N . GLN A 1 90 ? -17.910 7.762 15.203 1.00 47.72 90 GLN A N 1
ATOM 726 C CA . GLN A 1 90 ? -19.243 7.167 15.388 1.00 47.72 90 GLN A CA 1
ATOM 727 C C . GLN A 1 90 ? -19.199 5.784 16.065 1.00 47.72 90 GLN A C 1
ATOM 729 O O . GLN A 1 90 ? -20.037 5.464 16.908 1.00 47.72 90 GLN A O 1
ATOM 734 N N . ALA A 1 91 ? -18.200 4.958 15.743 1.00 46.31 91 ALA A N 1
ATOM 735 C CA . ALA A 1 91 ? -17.968 3.689 16.427 1.00 46.31 91 ALA A CA 1
ATOM 736 C C . ALA A 1 91 ? -17.356 3.893 17.816 1.00 46.31 91 ALA A C 1
ATOM 738 O O . ALA A 1 91 ? -17.582 3.059 18.683 1.00 46.31 91 ALA A O 1
ATOM 739 N N . LYS A 1 92 ? -16.629 4.993 18.051 1.00 46.53 92 LYS A N 1
ATOM 740 C CA . LYS A 1 92 ? -16.099 5.352 19.371 1.00 46.53 92 LYS A CA 1
ATOM 741 C C . LYS A 1 92 ? -17.222 5.748 20.327 1.00 46.53 92 LYS A C 1
ATOM 743 O O . LYS A 1 92 ? -17.280 5.189 21.412 1.00 46.53 92 LYS A O 1
ATOM 748 N N . GLU A 1 93 ? -18.163 6.585 19.890 1.00 51.12 93 GLU A N 1
ATOM 749 C CA . GLU A 1 93 ? -19.385 6.891 20.651 1.00 51.12 93 GLU A CA 1
ATOM 750 C C . GLU A 1 93 ? -20.224 5.629 20.886 1.00 51.12 93 GLU A C 1
ATOM 752 O O . GLU A 1 93 ? -20.729 5.406 21.980 1.00 51.12 93 GLU A O 1
ATOM 757 N N . THR A 1 94 ? -20.325 4.745 19.889 1.00 52.38 94 THR A N 1
ATOM 758 C CA . THR A 1 94 ? -21.050 3.472 20.036 1.00 52.38 94 THR A CA 1
ATOM 759 C C . THR A 1 94 ? -20.339 2.504 20.988 1.00 52.38 94 THR A C 1
ATOM 761 O O . THR A 1 94 ? -21.006 1.827 21.768 1.00 52.38 94 THR A O 1
ATOM 764 N N . LEU A 1 95 ? -19.001 2.446 20.978 1.00 54.31 95 LEU A N 1
ATOM 765 C CA . LEU A 1 95 ? -18.217 1.657 21.930 1.00 54.31 95 LEU A CA 1
ATOM 766 C C . LEU A 1 95 ? -18.348 2.229 23.340 1.00 54.31 95 LEU A C 1
ATOM 768 O O . LEU A 1 95 ? -18.612 1.474 24.267 1.00 54.31 95 LEU A O 1
ATOM 772 N N . GLU A 1 96 ? -18.175 3.539 23.508 1.00 59.00 96 GLU A N 1
ATOM 773 C CA . GLU A 1 96 ? -18.333 4.225 24.792 1.00 59.00 96 GLU A CA 1
ATOM 774 C C . GLU A 1 96 ? -19.744 3.996 25.344 1.00 59.00 96 GLU A C 1
ATOM 776 O O . GLU A 1 96 ? -19.887 3.587 26.494 1.00 59.00 96 GLU A O 1
ATOM 781 N N . ASN A 1 97 ? -20.778 4.102 24.504 1.00 56.59 97 ASN A N 1
ATOM 782 C CA . ASN A 1 97 ? -22.153 3.762 24.868 1.00 56.59 97 ASN A CA 1
ATOM 783 C C . ASN A 1 97 ? -22.319 2.275 25.221 1.00 56.59 97 ASN A C 1
ATOM 785 O O . ASN A 1 97 ? -22.994 1.955 26.196 1.00 56.59 97 ASN A O 1
ATOM 789 N N . PHE A 1 98 ? -21.688 1.352 24.489 1.00 57.19 98 PHE A N 1
ATOM 790 C CA . PHE A 1 98 ? -21.731 -0.080 24.797 1.00 57.19 98 PHE A CA 1
ATOM 791 C C . PHE A 1 98 ? -21.084 -0.397 26.153 1.00 57.19 98 PHE A C 1
ATOM 793 O O . PHE A 1 98 ? -21.670 -1.117 26.963 1.00 57.19 98 PHE A O 1
ATOM 800 N N . TRP A 1 99 ? -19.908 0.169 26.433 1.00 55.66 99 TRP A N 1
ATOM 801 C CA . TRP A 1 99 ? -19.214 0.003 27.712 1.00 55.66 99 TRP A CA 1
ATOM 802 C C . TRP A 1 99 ? -19.983 0.651 28.865 1.00 55.66 99 TRP A C 1
ATOM 804 O O . TRP A 1 99 ? -20.086 0.051 29.933 1.00 55.66 99 TRP A O 1
ATOM 814 N N . MET A 1 100 ? -20.590 1.817 28.637 1.00 51.12 100 MET A N 1
ATOM 815 C CA . MET A 1 100 ? -21.458 2.485 29.608 1.00 51.12 100 MET A CA 1
ATOM 816 C C . MET A 1 100 ? -22.706 1.654 29.920 1.00 51.12 100 MET A C 1
ATOM 818 O O . MET A 1 100 ? -23.011 1.451 31.091 1.00 51.12 100 MET A O 1
ATOM 822 N N . ILE A 1 101 ? -23.390 1.106 28.908 1.00 57.91 101 ILE A N 1
ATOM 823 C CA . ILE A 1 101 ? -24.549 0.217 29.097 1.00 57.91 101 ILE A CA 1
ATOM 824 C C . ILE A 1 101 ? -24.141 -1.056 29.844 1.00 57.91 101 ILE A C 1
ATOM 826 O O . ILE A 1 101 ? -24.859 -1.496 30.741 1.00 57.91 101 ILE A O 1
ATOM 830 N N . LYS A 1 102 ? -22.990 -1.649 29.506 1.00 56.28 102 LYS A N 1
ATOM 831 C CA . LYS A 1 102 ? -22.478 -2.841 30.190 1.00 56.28 102 LYS A CA 1
ATOM 832 C C . LYS A 1 102 ? -22.194 -2.557 31.669 1.00 56.28 102 LYS A C 1
ATOM 834 O O . LYS A 1 102 ? -22.683 -3.292 32.520 1.00 56.28 102 LYS A O 1
ATOM 839 N N . ALA A 1 103 ? -21.500 -1.460 31.971 1.00 57.72 103 ALA A N 1
ATOM 840 C CA . ALA A 1 103 ? -21.213 -1.040 33.342 1.00 57.72 103 ALA A CA 1
ATOM 841 C C . ALA A 1 103 ? -22.487 -0.682 34.131 1.00 57.72 103 ALA A C 1
ATOM 843 O O . ALA A 1 103 ? -22.559 -0.938 35.331 1.00 57.72 103 ALA A O 1
ATOM 844 N N . TYR A 1 104 ? -23.503 -0.108 33.475 1.00 51.56 104 TYR A N 1
ATOM 845 C CA . TYR A 1 104 ? -24.787 0.198 34.112 1.00 51.56 104 TYR A CA 1
ATOM 846 C C . TYR A 1 104 ? -25.574 -1.075 34.446 1.00 51.56 1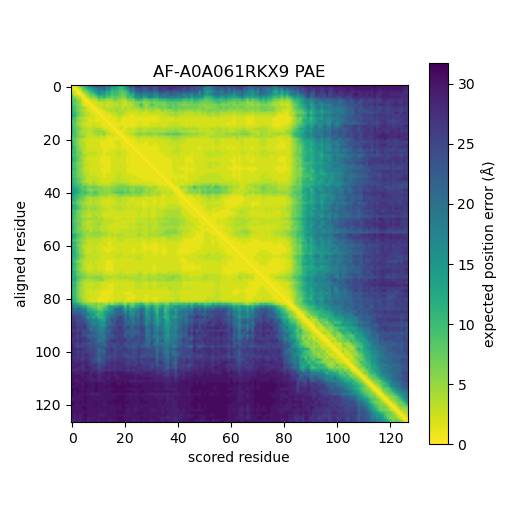04 TYR A C 1
ATOM 848 O O . TYR A 1 104 ? -26.071 -1.206 35.561 1.00 51.56 104 TYR A O 1
ATOM 856 N N . LYS A 1 105 ? -25.615 -2.048 33.524 1.00 50.66 105 LYS A N 1
ATOM 857 C CA . LYS A 1 105 ? -26.238 -3.355 33.777 1.00 50.66 105 LYS A CA 1
ATOM 858 C C . LYS A 1 105 ? -25.514 -4.131 34.873 1.00 50.66 105 LYS A C 1
ATOM 860 O O . LYS A 1 105 ? -26.168 -4.686 35.743 1.00 50.66 105 LYS A O 1
ATOM 865 N N . GLU A 1 106 ? -24.183 -4.151 34.874 1.00 55.16 106 GLU A N 1
ATOM 866 C CA . GLU A 1 106 ? -23.408 -4.810 35.936 1.00 55.16 106 GLU A CA 1
ATOM 867 C C . GLU A 1 106 ? -23.669 -4.173 37.315 1.00 55.16 106 GLU A C 1
ATOM 869 O O . GLU A 1 106 ? -23.804 -4.898 38.297 1.00 55.16 106 GLU A O 1
ATOM 874 N N . LYS A 1 107 ? -23.868 -2.847 37.393 1.00 50.72 107 LYS A N 1
ATOM 875 C CA . LYS A 1 107 ? -24.289 -2.167 38.634 1.00 50.72 107 LYS A CA 1
ATOM 876 C C . LYS A 1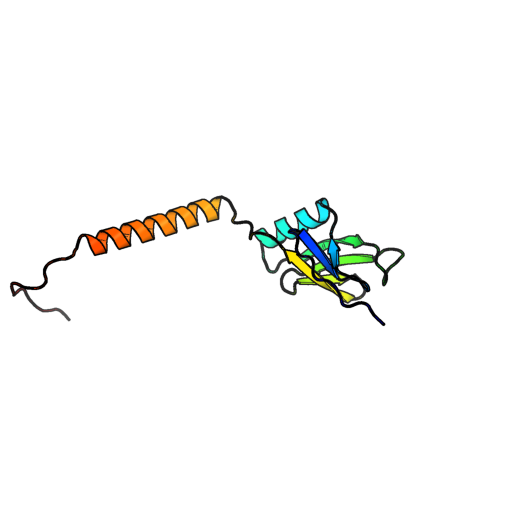 107 ? -25.729 -2.472 39.060 1.00 50.72 107 LYS A C 1
ATOM 878 O O . LYS A 1 107 ? -25.983 -2.546 40.262 1.00 50.72 107 LYS A O 1
ATOM 883 N N . GLU A 1 108 ? -26.659 -2.648 38.120 1.00 44.22 108 GLU A N 1
ATOM 884 C CA . GLU A 1 108 ? -28.025 -3.111 38.424 1.00 44.22 108 GLU A CA 1
ATOM 885 C C . GLU A 1 108 ? -28.021 -4.533 39.006 1.00 44.22 108 GLU A C 1
ATOM 887 O O . GLU A 1 108 ? -28.745 -4.800 39.962 1.00 44.22 108 GLU A O 1
ATOM 892 N N . TYR A 1 109 ? -27.166 -5.434 38.510 1.00 39.72 109 TYR A N 1
ATOM 893 C CA . TYR A 1 109 ? -27.041 -6.783 39.079 1.00 39.72 109 TYR A CA 1
ATOM 894 C C . TYR A 1 109 ? -26.324 -6.813 40.441 1.00 39.72 109 TYR A C 1
ATOM 896 O O . TYR A 1 109 ? -26.620 -7.694 41.244 1.00 39.72 109 TYR A O 1
ATOM 904 N N . ASP A 1 110 ? -25.451 -5.847 40.746 1.00 41.00 110 ASP A N 1
ATOM 905 C CA . ASP A 1 110 ? -24.807 -5.733 42.069 1.00 41.00 110 ASP A CA 1
ATOM 906 C C . ASP A 1 110 ? -25.743 -5.136 43.142 1.00 41.00 110 ASP A C 1
ATOM 908 O O . ASP A 1 110 ? -25.643 -5.463 44.327 1.00 41.00 110 ASP A O 1
ATOM 912 N N . THR A 1 111 ? -26.698 -4.283 42.745 1.00 38.19 111 THR A N 1
ATOM 913 C CA . THR A 1 111 ? -27.700 -3.704 43.668 1.00 38.19 111 THR A CA 1
ATOM 914 C C . THR A 1 111 ? -28.922 -4.593 43.894 1.00 38.19 111 THR A C 1
ATOM 916 O O . THR A 1 111 ? -29.657 -4.382 44.857 1.00 38.19 111 THR A O 1
ATOM 919 N N . ILE A 1 112 ? -29.100 -5.641 43.087 1.00 41.06 112 ILE A N 1
ATOM 920 C CA . ILE A 1 112 ? -30.088 -6.703 43.305 1.00 41.06 112 ILE A CA 1
ATOM 921 C C . ILE A 1 112 ? -29.359 -7.936 43.866 1.00 41.06 112 ILE A C 1
ATOM 923 O O . ILE A 1 112 ? -29.482 -9.054 43.377 1.00 41.06 112 ILE A O 1
ATOM 927 N N . SER A 1 113 ? -28.645 -7.758 44.979 1.00 38.28 113 SER A N 1
ATOM 928 C CA . SER A 1 113 ? -28.506 -8.835 45.965 1.00 38.28 113 SER A CA 1
ATOM 929 C C . SER A 1 113 ? -29.830 -8.945 46.726 1.00 38.28 113 SER A C 1
ATOM 931 O O . SER A 1 113 ? -29.934 -8.667 47.919 1.00 38.28 113 SER A O 1
ATOM 933 N N . VAL A 1 114 ? -30.889 -9.331 46.001 1.00 34.00 114 VAL A N 1
ATOM 934 C CA . VAL A 1 114 ? -32.124 -9.801 46.624 1.00 34.00 114 VAL A CA 1
ATOM 935 C C . VAL A 1 114 ? -31.734 -11.057 47.376 1.00 34.00 114 VAL A C 1
ATOM 937 O O . VAL A 1 114 ? -31.341 -12.071 46.800 1.00 34.00 114 VAL A O 1
ATOM 940 N N . ASN A 1 115 ? -31.781 -10.916 48.692 1.00 38.59 115 ASN A N 1
ATOM 941 C CA . ASN A 1 115 ? -31.685 -11.972 49.670 1.00 38.59 115 ASN A CA 1
ATOM 942 C C . ASN A 1 115 ? -32.731 -13.044 49.311 1.00 38.59 115 ASN A C 1
ATOM 944 O O . ASN A 1 115 ? -33.884 -12.961 49.715 1.00 38.59 115 ASN A O 1
ATOM 948 N N . LEU A 1 116 ? -32.350 -14.030 48.491 1.00 36.78 116 LEU A N 1
ATOM 949 C CA . LEU A 1 116 ? -33.176 -15.185 48.109 1.00 36.78 116 LEU A CA 1
ATOM 950 C C . LEU A 1 116 ? -33.209 -16.222 49.243 1.00 36.78 116 LEU A C 1
ATOM 952 O O . LEU A 1 116 ? -32.988 -17.417 49.050 1.00 36.78 116 LEU A O 1
ATOM 956 N N . LYS A 1 117 ? -33.462 -15.730 50.450 1.00 39.28 117 LYS A N 1
ATOM 957 C CA . LYS A 1 117 ? -33.866 -16.491 51.622 1.00 39.28 117 LYS A CA 1
ATOM 958 C C . LYS A 1 117 ? -34.889 -15.638 52.344 1.00 39.28 117 LYS A C 1
ATOM 960 O O . LYS A 1 117 ? -34.547 -14.910 53.264 1.00 39.28 117 LYS A O 1
ATOM 965 N N . ASP A 1 118 ? -36.089 -15.602 51.795 1.00 35.12 118 ASP A N 1
ATOM 966 C CA . ASP A 1 118 ? -37.288 -15.999 52.523 1.00 35.12 118 ASP A CA 1
ATOM 967 C C . ASP A 1 118 ? -38.524 -15.713 51.661 1.00 35.12 118 ASP A C 1
ATOM 969 O O . ASP A 1 118 ? -38.663 -14.655 51.057 1.00 35.12 118 ASP A O 1
ATOM 973 N N . GLU A 1 119 ? -39.388 -16.727 51.628 1.00 34.25 119 GLU A N 1
ATOM 974 C CA . GLU A 1 119 ? -40.807 -16.693 51.256 1.00 34.25 119 GLU A CA 1
ATOM 975 C C . GLU A 1 119 ? -41.133 -16.587 49.747 1.00 34.25 119 GLU A C 1
ATOM 977 O O . GLU A 1 119 ? -40.975 -15.565 49.096 1.00 34.25 119 GLU A O 1
ATOM 982 N N . ALA A 1 120 ? -41.429 -17.692 49.056 1.00 32.28 120 ALA A N 1
ATOM 983 C CA . ALA A 1 120 ? -42.618 -18.553 49.151 1.00 32.28 120 ALA A CA 1
ATOM 984 C C . ALA A 1 120 ? -43.865 -17.974 48.447 1.00 32.28 120 ALA A C 1
ATOM 986 O O . ALA A 1 120 ? -44.388 -16.934 48.816 1.00 32.28 120 ALA A O 1
ATOM 987 N N . LEU A 1 121 ? -44.362 -18.770 47.488 1.00 35.78 121 LEU A N 1
ATOM 988 C CA . LEU A 1 121 ? -45.685 -18.741 46.848 1.00 35.78 121 LEU A CA 1
ATOM 989 C C . LEU A 1 121 ? -46.084 -17.485 46.054 1.00 35.78 121 LEU A C 1
ATOM 991 O O . LEU A 1 121 ? -46.525 -16.499 46.618 1.00 35.78 121 LEU A O 1
ATOM 995 N N . ILE A 1 122 ? -46.075 -17.622 44.724 1.00 33.00 122 ILE A N 1
ATOM 996 C CA . ILE A 1 122 ? -47.215 -17.523 43.779 1.00 33.00 122 ILE A CA 1
ATOM 997 C C . ILE A 1 122 ? -46.620 -18.058 42.459 1.00 33.00 122 ILE A C 1
ATOM 999 O O . ILE A 1 122 ? -45.654 -17.513 41.947 1.00 33.00 122 ILE A O 1
ATOM 1003 N N . GLY A 1 123 ? -46.968 -19.250 41.982 1.00 30.55 123 GLY A N 1
ATOM 1004 C CA . GLY A 1 123 ? -48.227 -19.522 41.293 1.00 30.55 123 GLY A CA 1
ATOM 1005 C C . GLY A 1 123 ? -47.903 -19.836 39.826 1.00 30.55 123 GLY A C 1
ATOM 1006 O O . GLY A 1 123 ? -47.506 -18.958 39.072 1.00 30.55 123 GLY A O 1
ATOM 1007 N N . VAL A 1 124 ? -47.991 -21.115 39.471 1.00 33.00 124 VAL A N 1
ATOM 1008 C CA . VAL A 1 124 ? -47.603 -21.721 38.186 1.00 33.00 124 VAL A CA 1
ATOM 1009 C C . VAL A 1 124 ? -48.691 -21.519 37.105 1.00 33.00 124 VAL A C 1
ATOM 1011 O O . VAL A 1 124 ? -49.870 -21.454 37.450 1.00 33.00 124 VAL A O 1
ATOM 1014 N N . ASN A 1 125 ? -48.272 -21.596 35.827 1.00 34.12 125 ASN A N 1
ATOM 1015 C CA . ASN A 1 125 ? -49.010 -21.907 34.573 1.00 34.12 125 ASN A CA 1
ATOM 1016 C C . ASN A 1 125 ? -49.633 -20.721 33.810 1.00 34.12 125 ASN A C 1
ATOM 1018 O O . ASN A 1 125 ? -50.159 -19.799 34.419 1.00 34.12 125 ASN A O 1
ATOM 1022 N N . TYR A 1 126 ? -49.573 -20.643 32.469 1.00 31.12 126 TYR A N 1
ATOM 1023 C CA . TYR A 1 126 ? -49.718 -21.659 31.394 1.00 31.12 126 TYR A CA 1
ATOM 1024 C C . TYR A 1 126 ? -48.677 -21.414 30.259 1.00 31.12 126 TYR A C 1
ATOM 1026 O O . TYR A 1 126 ? -48.296 -20.260 30.075 1.00 31.12 126 TYR A O 1
ATOM 1034 N N . TRP A 1 127 ? -48.152 -22.358 29.459 1.00 37.81 127 TRP A N 1
ATOM 1035 C CA . TRP A 1 127 ? -48.605 -23.657 28.922 1.00 37.81 127 TRP A CA 1
ATOM 1036 C C . TRP A 1 127 ? -47.449 -24.661 28.817 1.00 37.81 127 TRP A C 1
ATOM 1038 O O . TRP A 1 127 ? -46.307 -24.203 28.580 1.00 37.81 127 TRP A O 1
#

Nearest PDB structures (foldseek):
  9g8o-assembly1_F  TM=1.620E-01  e=1.042E+00  Homo sapiens

Secondary structure (DSSP, 8-state):
-PPP-PPP-SSEEEEE-SSSEEEPPHHHHHHHHHHHHH-TT-EEEEEEE--SS-TT-EEEEEETTTTEEEETTS-EEEEEEES-----HHHHHHHHHHHHHHHHHHHHHHH------S---------

Foldseek 3Di:
DQPPADDDPDAAKWWDASNYTDGDPPVLRVQLLVVCLVPLQDKAWSQWDAGPVRNVTFTWMAGSVVQWTATPVGDITHMDGDDDNDQDVVNVVVVVVVVVVVVVVVVVVVVPPPVPPDDDDDDDDDD

Sequence (127 aa):
PLQPCVLPTSSGVYWRDTFGYKLYDQKTAEMILAERDKDRYGTVEIGMIKSHEHPLGMNYTVDLRRLKQISRNGFERDILILGDPHIPVQAKETLENFWMIKAYKEKEYDTISVNLKDEALIGVNYW